Protein AF-A0A3N5UQE5-F1 (afdb_monomer)

Secondary structure (DSSP, 8-state):
-HHHHHS-TTEEEETTTTEEEETTTTT----HHHHHHHHHHHHHHHHHHHH------PPPP--PPP----PPP----

Sequence (77 aa):
VQKVAEGKGNFGFNAESGKYEDLLEAGIIDPTKVARFALQNAASVAGLLLTTEAMVAEKPEKKKAHAMPSMPPEDMY

Solvent-accessible surface area (backbone atoms only — not comparable to full-atom values): 5234 Å² total; per-residue (Å²): 109,70,75,43,70,75,46,64,88,53,39,31,74,43,82,88,81,73,43,77,44,52,27,63,84,71,67,61,74,79,57,70,69,57,60,51,51,53,52,52,52,50,52,52,53,51,52,50,56,77,71,52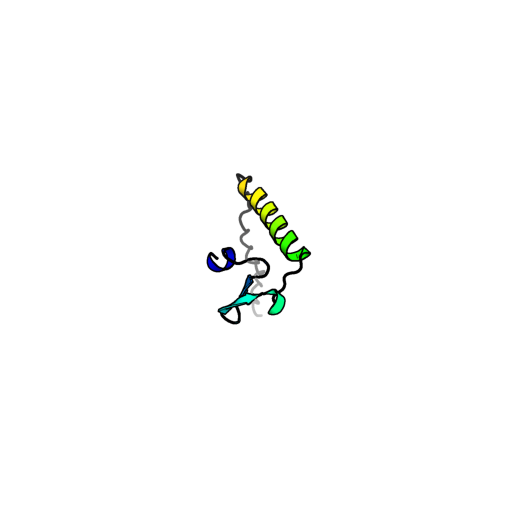,92,76,85,89,82,82,79,82,76,78,77,74,74,76,78,71,80,79,76,76,82,86,75,89,130

Radius of gyration: 28.93 Å; Cα contacts (8 Å, |Δi|>4): 31; chains: 1; bounding box: 36×79×54 Å

Foldseek 3Di:
DVVQVVDDDQFDADPVVRDTDRCVVVVNDDDPVRVVCVVVVVVVVVVVVVPDPDDDDDDDDDPPPPPPPDDDDPDDD

Mean predicted aligned error: 10.97 Å

Nearest PDB structures (foldseek):
  8hki-assembly1_B  TM=8.134E-01  e=6.166E-02  Homo sapiens
  7r9k-assembly1_J  TM=6.870E-01  e=6.166E-02  Methanococcus maripaludis

pLDDT: mean 87.57, std 15.14, range [45.47, 98.44]

Structure (mmCIF, N/CA/C/O backbone):
data_AF-A0A3N5UQE5-F1
#
_entry.id   AF-A0A3N5UQE5-F1
#
loop_
_atom_site.group_PDB
_atom_site.id
_atom_site.type_symbol
_atom_site.label_atom_id
_atom_site.label_alt_id
_atom_site.label_comp_id
_atom_site.label_asym_id
_atom_site.label_entity_id
_atom_site.label_seq_id
_atom_site.pdbx_PDB_ins_code
_atom_site.Cartn_x
_atom_site.Cartn_y
_atom_site.Cartn_z
_atom_site.occupancy
_atom_site.B_iso_or_equiv
_atom_site.auth_seq_id
_atom_site.auth_comp_id
_atom_site.auth_asym_id
_atom_site.auth_atom_id
_atom_site.pdbx_PDB_model_num
ATOM 1 N N . VAL A 1 1 ? -14.474 7.782 -2.259 1.00 74.88 1 VAL A N 1
ATOM 2 C CA . VAL A 1 1 ? -13.304 8.634 -1.928 1.00 74.88 1 VAL A CA 1
ATOM 3 C C . VAL A 1 1 ? -13.730 9.963 -1.319 1.00 74.88 1 VAL A C 1
ATOM 5 O O . VAL A 1 1 ? -13.347 10.210 -0.189 1.00 74.88 1 VAL A O 1
ATOM 8 N N . GLN A 1 2 ? -14.571 10.762 -1.987 1.00 88.19 2 GLN A N 1
ATOM 9 C CA . GLN A 1 2 ? -14.986 12.090 -1.496 1.00 88.19 2 GLN A CA 1
ATOM 10 C C . GLN A 1 2 ? -15.511 12.092 -0.049 1.00 88.19 2 GLN A C 1
ATOM 12 O O . GLN A 1 2 ? -14.984 12.813 0.785 1.00 88.19 2 GLN A O 1
ATOM 17 N N . LYS A 1 3 ? -16.434 11.182 0.287 1.00 90.06 3 LYS A N 1
ATOM 18 C CA . LYS A 1 3 ? -16.967 11.054 1.652 1.00 90.06 3 LYS A CA 1
ATOM 19 C C . LYS A 1 3 ? -15.901 10.739 2.712 1.00 90.06 3 LYS A C 1
ATOM 21 O O . LYS A 1 3 ? -15.97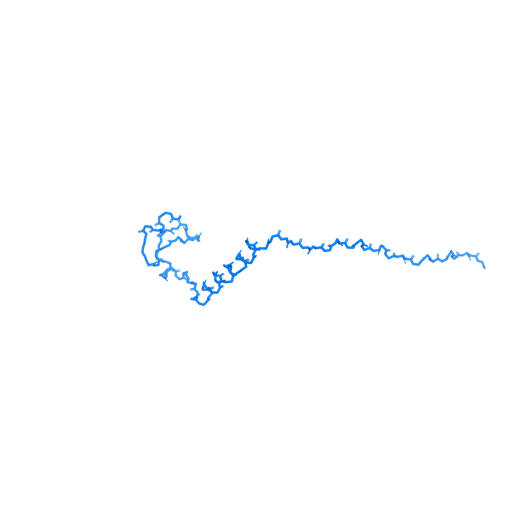5 11.266 3.809 1.00 90.06 3 LYS A O 1
ATOM 26 N N . VAL A 1 4 ? -14.896 9.917 2.387 1.00 92.38 4 VAL A N 1
ATOM 27 C CA . VAL A 1 4 ? -13.765 9.635 3.298 1.00 92.38 4 VAL A CA 1
ATOM 28 C C . VAL A 1 4 ? -12.894 10.882 3.471 1.00 92.38 4 VAL A C 1
ATOM 30 O O . VAL A 1 4 ? -12.479 11.180 4.582 1.00 92.38 4 VAL A O 1
ATOM 33 N N . ALA A 1 5 ? -12.662 11.632 2.389 1.00 92.38 5 ALA A N 1
ATOM 34 C CA . ALA A 1 5 ? -11.845 12.846 2.396 1.00 92.38 5 ALA A CA 1
ATOM 35 C C . ALA A 1 5 ? -12.472 14.012 3.186 1.00 92.38 5 ALA A C 1
ATOM 37 O O . ALA A 1 5 ? -11.747 14.872 3.674 1.00 92.38 5 ALA A O 1
ATOM 38 N N . GLU A 1 6 ? -13.801 14.045 3.316 1.00 92.69 6 GLU A N 1
ATOM 39 C CA . GLU A 1 6 ? -14.526 14.998 4.174 1.00 92.69 6 GLU A CA 1
ATOM 40 C C . GLU A 1 6 ? -14.413 14.652 5.671 1.00 92.69 6 GLU A C 1
ATOM 42 O O . GLU A 1 6 ? -14.610 15.515 6.530 1.00 92.69 6 GLU A O 1
ATOM 47 N N . GLY A 1 7 ? -14.092 13.395 5.988 1.00 89.25 7 GLY A N 1
ATOM 48 C CA . GLY A 1 7 ? -13.842 12.928 7.346 1.00 89.25 7 GLY A CA 1
ATOM 49 C C . GLY A 1 7 ? -12.462 13.323 7.879 1.00 89.25 7 GLY A C 1
ATOM 50 O O . GLY A 1 7 ? -11.644 13.943 7.202 1.00 89.25 7 GLY A O 1
ATOM 51 N N . LYS A 1 8 ? -12.189 12.965 9.137 1.00 93.06 8 LYS A N 1
ATOM 52 C CA . LYS A 1 8 ? -10.898 13.204 9.803 1.00 93.06 8 LYS A CA 1
ATOM 53 C C . LYS A 1 8 ? -10.451 11.948 10.544 1.00 93.06 8 LYS A C 1
ATOM 55 O O . LYS A 1 8 ? -11.284 11.151 10.967 1.00 93.06 8 LYS A O 1
ATOM 60 N N . GLY A 1 9 ? -9.143 11.809 10.752 1.00 94.38 9 GLY A N 1
ATOM 61 C CA . GLY A 1 9 ? -8.581 10.706 11.535 1.00 94.38 9 GLY A CA 1
ATOM 62 C C . GLY A 1 9 ? -8.866 9.343 10.905 1.00 94.38 9 GLY A C 1
ATOM 63 O O . GLY A 1 9 ? -8.577 9.142 9.729 1.00 94.38 9 GLY A O 1
ATOM 64 N N . ASN A 1 10 ? -9.434 8.427 11.691 1.00 96.00 10 ASN A N 1
ATOM 65 C CA . ASN A 1 10 ? -9.663 7.032 11.299 1.00 96.00 10 ASN A CA 1
ATOM 66 C C . ASN A 1 10 ? -10.983 6.813 10.543 1.00 96.00 10 ASN A C 1
ATOM 68 O O . ASN A 1 10 ? -11.339 5.670 10.257 1.00 96.00 10 ASN A O 1
ATOM 72 N N . PHE A 1 11 ? -11.734 7.877 10.243 1.00 96.94 11 PHE A N 1
ATOM 73 C CA . PHE A 1 11 ? -12.969 7.756 9.479 1.00 96.94 11 PHE A CA 1
ATOM 74 C C . PHE A 1 11 ? -12.688 7.173 8.092 1.00 96.94 11 PHE A C 1
ATOM 76 O O . PHE A 1 11 ? -11.902 7.723 7.318 1.00 96.94 11 PHE A O 1
ATOM 83 N N . GLY A 1 12 ? -13.365 6.081 7.756 1.00 96.50 12 GLY A N 1
ATOM 84 C CA . GLY A 1 12 ? -13.157 5.388 6.497 1.00 96.50 12 GLY A CA 1
ATOM 85 C C . GLY A 1 12 ? -14.354 4.551 6.080 1.00 96.50 12 GLY A C 1
ATOM 86 O O . GLY A 1 12 ? -15.442 4.652 6.640 1.00 96.50 12 GLY A O 1
ATOM 87 N N . PHE A 1 13 ? -14.163 3.765 5.026 1.00 96.38 13 PHE A N 1
ATOM 88 C CA . PHE A 1 13 ? -15.186 2.874 4.493 1.00 96.38 13 PHE A CA 1
ATOM 89 C C . PHE A 1 13 ? -14.856 1.434 4.876 1.00 96.38 13 PHE A C 1
ATOM 91 O O . PHE A 1 13 ? -13.825 0.910 4.453 1.00 96.38 13 PHE A O 1
ATOM 98 N N . ASN A 1 14 ? -15.735 0.800 5.646 1.00 96.94 14 ASN A N 1
ATOM 99 C CA . ASN A 1 14 ? -15.660 -0.624 5.920 1.00 96.94 14 ASN A CA 1
ATOM 100 C C . ASN A 1 14 ? -16.252 -1.387 4.726 1.00 96.94 14 ASN A C 1
ATOM 102 O O . ASN A 1 14 ? -17.452 -1.316 4.454 1.00 96.94 14 ASN A O 1
ATOM 106 N N . ALA A 1 15 ? -15.399 -2.117 4.007 1.00 95.31 15 ALA A N 1
ATOM 107 C CA . ALA A 1 15 ? -15.791 -2.867 2.817 1.00 95.31 15 ALA A CA 1
ATOM 108 C C . ALA A 1 15 ? -16.605 -4.138 3.120 1.00 95.31 15 ALA A C 1
ATOM 110 O O . ALA A 1 15 ? -17.325 -4.606 2.242 1.00 95.31 15 ALA A O 1
ATOM 111 N N . GLU A 1 16 ? -16.520 -4.681 4.336 1.00 96.19 16 GLU A N 1
ATOM 112 C CA . GLU A 1 16 ? -17.308 -5.839 4.768 1.00 96.19 16 GLU A CA 1
ATOM 113 C C . GLU A 1 16 ? -18.759 -5.439 5.065 1.00 96.19 16 GLU A C 1
ATOM 115 O O . GLU A 1 16 ? -19.696 -6.071 4.579 1.00 96.19 16 GLU A O 1
ATOM 120 N N . SER A 1 17 ? -18.959 -4.355 5.823 1.00 95.75 17 SER A N 1
ATOM 121 C CA . SER A 1 17 ? -20.295 -3.880 6.214 1.00 95.75 17 SER A CA 1
ATOM 122 C C . SER A 1 17 ? -20.927 -2.906 5.210 1.00 95.75 17 SER A C 1
ATOM 124 O O . SER A 1 17 ? -22.133 -2.648 5.267 1.00 95.75 17 SER A O 1
ATOM 126 N N . GLY A 1 18 ? -20.124 -2.335 4.307 1.00 95.44 18 GLY A N 1
ATOM 127 C CA . GLY A 1 18 ? -20.540 -1.307 3.352 1.00 95.44 18 GLY A CA 1
ATOM 128 C C . GLY A 1 18 ? -20.830 0.057 3.987 1.00 95.44 18 GLY A C 1
ATOM 129 O O . GLY A 1 18 ? -21.498 0.894 3.372 1.00 95.44 18 GLY A O 1
ATOM 130 N N . LYS A 1 19 ? -20.378 0.293 5.224 1.00 95.81 19 LYS A N 1
ATOM 131 C CA . LYS A 1 19 ? -20.671 1.509 5.996 1.00 95.81 19 LYS A CA 1
ATOM 132 C C . LYS A 1 19 ? -19.453 2.414 6.127 1.00 95.81 19 LYS A C 1
ATOM 134 O O . LYS A 1 19 ? -18.310 2.000 5.964 1.00 95.81 19 LYS A O 1
ATOM 139 N N . TYR A 1 20 ? -19.735 3.680 6.416 1.00 95.81 20 TYR A N 1
ATOM 140 C CA . TYR A 1 20 ? -18.719 4.654 6.787 1.00 95.81 20 TYR A CA 1
ATOM 141 C C . TYR A 1 20 ? -18.687 4.781 8.303 1.00 95.81 20 TYR A C 1
ATOM 143 O O . TYR A 1 20 ? -19.706 5.132 8.898 1.00 95.81 20 TYR A O 1
ATOM 151 N N . GLU A 1 21 ? -17.540 4.497 8.899 1.00 96.38 21 GLU A N 1
ATOM 152 C CA . GLU A 1 21 ? -17.364 4.396 10.347 1.00 96.38 21 GLU A CA 1
ATOM 153 C C . GLU A 1 21 ? -15.901 4.651 10.732 1.00 96.38 21 GLU A C 1
ATOM 155 O O . GLU A 1 21 ? -15.054 4.894 9.864 1.00 96.38 21 GLU A O 1
ATOM 160 N N . ASP A 1 22 ? -15.609 4.655 12.031 1.00 96.94 22 ASP A N 1
ATOM 161 C CA . ASP A 1 22 ? -14.234 4.699 12.523 1.00 96.94 22 ASP A CA 1
ATOM 162 C C . ASP A 1 22 ? -13.579 3.323 12.323 1.00 96.94 22 ASP A C 1
ATOM 164 O O . ASP A 1 22 ? -14.002 2.322 12.904 1.00 96.94 22 ASP A O 1
ATOM 168 N N . LEU A 1 23 ? -12.556 3.262 11.466 1.00 96.88 23 LEU A N 1
ATOM 169 C CA . LEU A 1 23 ? -11.901 2.000 11.118 1.00 96.88 23 LEU A CA 1
ATOM 170 C C . LEU A 1 23 ? -11.053 1.434 12.262 1.00 96.88 23 LEU A C 1
ATOM 172 O O . LEU A 1 23 ? -10.865 0.220 12.328 1.00 96.88 23 LEU A O 1
ATOM 176 N N . LEU A 1 24 ? -10.568 2.283 13.175 1.00 96.00 24 LEU A N 1
ATOM 177 C CA . LEU A 1 24 ? -9.805 1.836 14.337 1.00 96.00 24 LEU A CA 1
ATOM 178 C C . LEU A 1 24 ? -10.731 1.147 15.343 1.00 96.00 24 LEU A C 1
ATOM 180 O O . LEU A 1 24 ? -10.401 0.064 15.823 1.00 96.00 24 LEU A O 1
ATOM 184 N N . GLU A 1 25 ? -11.901 1.735 15.615 1.00 96.44 25 GLU A N 1
ATOM 185 C CA . GLU A 1 25 ? -12.932 1.117 16.464 1.00 96.44 25 GLU A CA 1
ATOM 186 C C . GLU A 1 25 ? -13.500 -0.167 15.841 1.00 96.44 25 GLU A C 1
ATOM 188 O O . GLU A 1 25 ? -13.751 -1.137 16.555 1.00 96.44 25 GLU A O 1
ATOM 193 N N . ALA A 1 26 ? -13.633 -0.213 14.510 1.00 96.75 26 ALA A N 1
ATOM 194 C CA . ALA A 1 26 ? -14.030 -1.413 13.770 1.00 96.75 26 ALA A CA 1
ATOM 195 C C . ALA A 1 26 ? -12.934 -2.501 13.709 1.00 96.75 26 ALA A C 1
ATOM 197 O O . ALA A 1 26 ? -13.181 -3.592 13.196 1.00 96.75 26 ALA A O 1
ATOM 198 N N . GLY A 1 27 ? -11.723 -2.227 14.213 1.00 96.50 27 GLY A N 1
ATOM 199 C CA . GLY A 1 27 ? -10.604 -3.174 14.227 1.00 96.50 27 GLY A CA 1
ATOM 200 C C . GLY A 1 27 ? -9.901 -3.367 12.876 1.00 96.50 27 GLY A C 1
ATOM 201 O O . GLY A 1 27 ? -9.104 -4.293 12.727 1.00 96.50 27 GLY A O 1
ATOM 202 N N . ILE A 1 28 ? -10.159 -2.498 11.895 1.00 96.75 28 ILE A N 1
ATOM 203 C CA . ILE A 1 28 ? -9.558 -2.525 10.555 1.00 96.75 28 ILE A CA 1
ATOM 204 C C . ILE A 1 28 ? -8.301 -1.649 10.572 1.00 96.75 28 ILE A C 1
ATOM 206 O O . ILE A 1 28 ? -8.358 -0.434 10.378 1.00 96.75 28 ILE A O 1
ATOM 210 N N . ILE A 1 29 ? -7.152 -2.266 10.856 1.00 95.75 29 ILE A N 1
ATOM 211 C CA . ILE A 1 29 ? -5.908 -1.555 11.173 1.00 95.75 29 ILE A CA 1
ATOM 212 C C . ILE A 1 29 ? -4.764 -2.057 10.294 1.00 95.75 29 ILE A C 1
ATOM 214 O O . ILE A 1 29 ? -4.413 -3.236 10.334 1.00 95.75 29 ILE A O 1
ATOM 218 N N . ASP A 1 30 ? -4.110 -1.132 9.592 1.00 96.38 30 ASP A N 1
ATOM 219 C CA . ASP A 1 30 ? -2.876 -1.408 8.861 1.00 96.38 30 ASP A CA 1
ATOM 220 C C . ASP A 1 30 ? -1.644 -1.037 9.701 1.00 96.38 30 ASP A C 1
ATOM 222 O O . ASP A 1 30 ? -1.518 0.104 10.162 1.00 96.38 30 ASP A O 1
ATOM 226 N N . PRO A 1 31 ? -0.671 -1.950 9.885 1.00 97.38 31 PRO A N 1
ATOM 227 C CA . PRO A 1 31 ? 0.561 -1.616 10.582 1.00 97.38 31 PRO A CA 1
ATOM 228 C C . PRO A 1 31 ? 1.324 -0.496 9.865 1.00 97.38 31 PRO A C 1
ATOM 230 O O . PRO A 1 31 ? 1.560 -0.558 8.656 1.00 97.38 31 PRO A O 1
ATOM 233 N N . THR A 1 32 ? 1.833 0.479 10.623 1.00 96.56 32 THR A N 1
ATOM 234 C CA . THR A 1 32 ? 2.564 1.642 10.079 1.00 96.56 32 THR A CA 1
ATOM 235 C C . THR A 1 32 ? 3.704 1.244 9.142 1.00 96.56 32 THR A C 1
ATOM 237 O O . THR A 1 32 ? 3.917 1.864 8.100 1.00 96.56 32 THR A O 1
ATOM 240 N N . LYS A 1 33 ? 4.438 0.181 9.495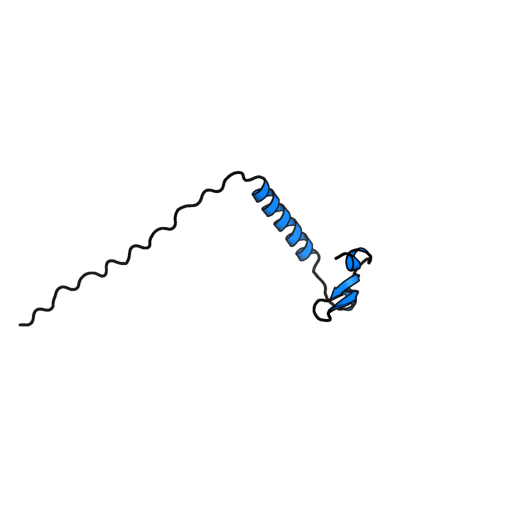 1.00 97.81 33 LYS A N 1
ATOM 241 C CA . LYS A 1 33 ? 5.538 -0.346 8.683 1.00 97.81 33 LYS A CA 1
ATOM 242 C C . LYS A 1 33 ? 5.047 -0.818 7.309 1.00 97.81 33 LYS A C 1
ATOM 244 O O . LYS A 1 33 ? 5.705 -0.544 6.312 1.00 97.81 33 LYS A O 1
ATOM 249 N N . VAL A 1 34 ? 3.902 -1.496 7.259 1.00 98.31 34 VAL A N 1
ATOM 250 C CA . VAL A 1 34 ? 3.341 -2.067 6.029 1.00 98.31 34 VAL A CA 1
ATOM 251 C C . VAL A 1 34 ? 2.909 -0.955 5.079 1.00 98.31 34 VAL A C 1
ATOM 253 O O . VAL A 1 34 ? 3.406 -0.906 3.956 1.00 98.31 34 VAL A O 1
ATOM 256 N N . ALA A 1 35 ? 2.088 -0.010 5.549 1.00 97.38 35 ALA A N 1
ATOM 257 C CA . ALA A 1 35 ? 1.617 1.104 4.725 1.00 97.38 35 ALA A CA 1
ATOM 258 C C . ALA A 1 35 ? 2.780 1.954 4.178 1.00 97.38 35 ALA A C 1
ATOM 260 O O . ALA A 1 35 ? 2.822 2.283 2.990 1.00 97.38 35 ALA A O 1
ATOM 261 N N . ARG A 1 36 ? 3.777 2.249 5.026 1.00 98.12 36 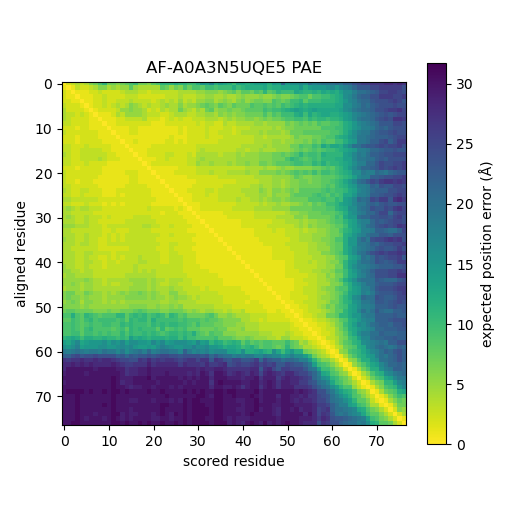ARG A N 1
ATOM 262 C CA . ARG A 1 36 ? 4.968 3.011 4.628 1.00 98.12 36 ARG A CA 1
ATOM 263 C C . ARG A 1 36 ? 5.768 2.297 3.541 1.00 98.12 36 ARG A C 1
ATOM 265 O O . ARG A 1 36 ? 6.068 2.910 2.519 1.00 98.12 36 ARG A O 1
ATOM 272 N N . PHE A 1 37 ? 6.139 1.034 3.755 1.00 98.38 37 PHE A N 1
ATOM 273 C CA . PHE A 1 37 ? 6.959 0.317 2.778 1.00 98.38 37 PHE A CA 1
ATOM 274 C C . PHE A 1 37 ? 6.201 0.046 1.480 1.00 98.38 37 PHE A C 1
ATOM 276 O O . 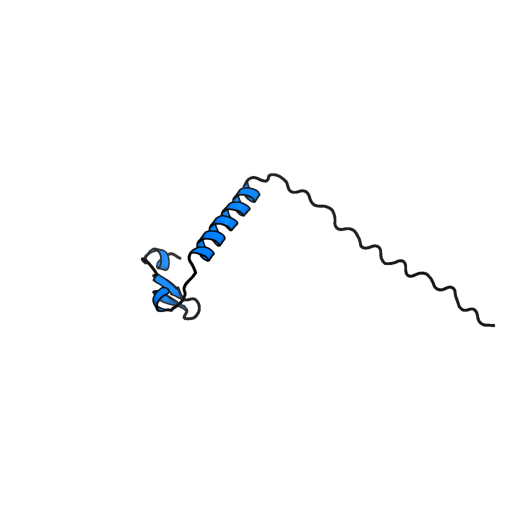PHE A 1 37 ? 6.804 0.151 0.416 1.00 98.38 37 PHE A O 1
ATOM 283 N N . ALA A 1 38 ? 4.895 -0.228 1.544 1.00 98.44 38 ALA A N 1
ATOM 284 C CA . ALA A 1 38 ? 4.071 -0.399 0.352 1.00 98.44 38 ALA A CA 1
ATOM 285 C C . ALA A 1 38 ? 4.135 0.843 -0.552 1.00 98.44 38 ALA A C 1
ATOM 287 O O . ALA A 1 38 ? 4.479 0.726 -1.728 1.00 98.44 38 ALA A O 1
ATOM 288 N N . LEU A 1 39 ? 3.901 2.036 0.009 1.00 98.06 39 LEU A N 1
ATOM 289 C CA . LEU A 1 39 ? 3.958 3.285 -0.753 1.00 98.06 39 LEU A CA 1
ATOM 290 C C . LEU A 1 39 ? 5.371 3.586 -1.271 1.00 98.06 39 LEU A C 1
ATOM 292 O O . LEU A 1 39 ? 5.535 3.937 -2.437 1.00 98.06 39 LEU A O 1
ATOM 296 N N . GLN A 1 40 ? 6.394 3.440 -0.424 1.00 98.38 40 GLN A N 1
ATOM 297 C CA . GLN A 1 40 ? 7.778 3.748 -0.800 1.00 98.38 40 GLN A CA 1
ATOM 298 C C . GLN A 1 40 ? 8.293 2.833 -1.918 1.00 98.38 40 GLN A C 1
ATOM 300 O O . GLN A 1 40 ? 8.892 3.316 -2.880 1.00 98.38 40 GLN A O 1
ATOM 305 N N . ASN A 1 41 ? 8.019 1.530 -1.833 1.00 98.19 41 ASN A N 1
ATOM 306 C CA . ASN A 1 41 ? 8.428 0.570 -2.855 1.00 98.19 41 ASN A CA 1
ATOM 307 C C . ASN A 1 41 ? 7.664 0.797 -4.166 1.00 98.19 41 ASN A C 1
ATOM 309 O O . ASN A 1 41 ? 8.272 0.775 -5.235 1.00 98.19 41 ASN A O 1
ATOM 313 N N . ALA A 1 42 ? 6.356 1.079 -4.091 1.00 98.06 42 ALA A N 1
ATOM 314 C CA . ALA A 1 42 ? 5.553 1.402 -5.267 1.00 98.06 42 ALA A CA 1
ATOM 315 C C . ALA A 1 42 ? 6.067 2.665 -5.972 1.00 98.06 42 ALA A C 1
ATOM 317 O O . ALA A 1 42 ? 6.284 2.644 -7.181 1.00 98.06 42 ALA A O 1
ATOM 318 N N . ALA A 1 43 ? 6.334 3.737 -5.219 1.00 98.25 43 ALA A N 1
ATOM 319 C CA . ALA A 1 43 ? 6.900 4.968 -5.764 1.00 98.25 43 ALA A CA 1
ATOM 320 C C . ALA A 1 43 ? 8.288 4.741 -6.387 1.00 98.25 43 ALA A C 1
ATOM 322 O O . ALA A 1 43 ? 8.579 5.296 -7.443 1.00 98.25 43 ALA A O 1
ATOM 323 N N . SER A 1 44 ? 9.126 3.897 -5.776 1.00 98.25 44 SER A N 1
ATOM 324 C CA . SER A 1 44 ? 10.448 3.552 -6.312 1.00 98.25 44 SER A CA 1
ATOM 325 C C . SER A 1 44 ? 10.360 2.830 -7.659 1.00 98.25 44 SER A C 1
ATOM 327 O O . SER A 1 44 ? 11.034 3.236 -8.606 1.00 98.25 44 SER A O 1
ATOM 329 N N . VAL A 1 45 ? 9.515 1.800 -7.771 1.00 97.56 45 VAL A N 1
ATOM 330 C CA . VAL A 1 45 ? 9.326 1.063 -9.032 1.00 97.56 45 VAL A CA 1
ATOM 331 C C . VAL A 1 45 ? 8.663 1.952 -10.083 1.00 97.56 45 VAL A C 1
ATOM 333 O O . VAL A 1 45 ? 9.109 1.973 -11.226 1.00 97.56 45 VAL A O 1
ATOM 336 N N . ALA A 1 46 ? 7.648 2.734 -9.709 1.00 97.56 46 ALA A N 1
ATOM 337 C CA . ALA A 1 46 ? 7.001 3.672 -10.623 1.00 97.56 46 ALA A CA 1
ATOM 338 C C . ALA A 1 46 ? 7.988 4.723 -11.154 1.00 97.56 46 ALA A C 1
ATOM 340 O O . ALA A 1 46 ? 7.991 5.002 -12.349 1.00 97.56 46 ALA A O 1
ATOM 341 N N . GLY A 1 47 ? 8.863 5.260 -10.298 1.00 97.56 47 GLY A N 1
ATOM 342 C CA . GLY A 1 47 ? 9.911 6.197 -10.706 1.00 97.56 47 GLY A CA 1
ATOM 343 C C . GLY A 1 47 ? 10.907 5.580 -11.689 1.00 97.56 47 GLY A C 1
ATOM 344 O O . GLY A 1 47 ? 11.246 6.207 -12.692 1.00 97.56 47 GLY A O 1
ATOM 345 N N . LEU A 1 48 ? 11.321 4.331 -11.449 1.00 96.06 48 LEU A N 1
ATOM 346 C CA . LEU A 1 48 ? 12.158 3.583 -12.388 1.00 96.06 48 LEU A CA 1
ATOM 347 C C . LEU A 1 48 ? 11.455 3.414 -13.742 1.00 96.06 48 LEU A C 1
ATOM 349 O O . LEU A 1 48 ? 12.037 3.728 -14.776 1.00 96.06 48 LEU A O 1
ATOM 353 N N . LEU A 1 49 ? 10.198 2.966 -13.744 1.00 94.94 49 LEU A N 1
ATOM 354 C CA . LEU A 1 49 ? 9.432 2.734 -14.973 1.00 94.94 49 LEU A CA 1
ATOM 355 C C . LEU A 1 49 ? 9.200 4.021 -15.775 1.00 94.94 49 LEU A C 1
ATOM 357 O O . LEU A 1 49 ? 9.350 4.002 -16.990 1.00 94.94 49 LEU A O 1
ATOM 361 N N . LEU A 1 50 ? 8.876 5.135 -15.111 1.00 96.62 50 LEU A N 1
ATOM 362 C CA . LEU A 1 50 ? 8.636 6.427 -15.769 1.00 96.62 50 LEU A CA 1
ATOM 363 C C . LEU A 1 50 ? 9.887 7.022 -16.426 1.00 96.62 50 LEU A C 1
ATOM 365 O O . LEU A 1 50 ? 9.755 7.837 -17.330 1.00 96.62 50 LEU A O 1
ATOM 369 N N . THR A 1 51 ? 11.081 6.653 -15.959 1.00 96.00 51 THR A N 1
ATOM 370 C CA . THR A 1 51 ? 12.362 7.177 -16.469 1.00 96.00 51 THR A CA 1
ATOM 371 C C . THR A 1 51 ? 13.101 6.188 -17.370 1.00 96.00 51 THR A C 1
ATOM 373 O O . THR A 1 51 ? 14.170 6.500 -17.893 1.00 96.00 51 THR A O 1
ATOM 376 N N . THR A 1 52 ? 12.547 4.988 -17.560 1.00 94.06 52 THR A N 1
ATOM 377 C CA . THR A 1 52 ? 13.124 3.957 -18.422 1.00 94.06 52 THR A CA 1
ATOM 378 C C . THR A 1 52 ? 12.524 4.063 -19.821 1.00 94.06 52 THR A C 1
ATOM 380 O O . THR A 1 52 ? 11.393 3.652 -20.054 1.00 94.06 52 THR A O 1
ATOM 383 N N . GLU A 1 53 ? 13.308 4.566 -20.772 1.00 94.38 53 GLU A N 1
ATOM 384 C CA . GLU A 1 53 ? 12.866 4.783 -22.160 1.00 94.38 53 GLU A CA 1
ATOM 385 C C . GLU A 1 53 ? 12.777 3.492 -22.998 1.00 94.38 53 GLU A C 1
ATOM 387 O O . GLU A 1 53 ? 12.087 3.450 -24.016 1.00 94.38 53 GLU A O 1
ATOM 392 N N . ALA A 1 54 ? 13.481 2.425 -22.606 1.00 93.19 54 ALA A N 1
ATOM 393 C CA . ALA A 1 54 ? 13.499 1.167 -23.350 1.00 93.19 54 ALA A CA 1
ATOM 394 C C . ALA A 1 54 ? 13.668 -0.051 -22.433 1.00 93.19 54 ALA A C 1
ATOM 396 O O . ALA A 1 54 ? 14.441 -0.030 -21.478 1.00 93.19 54 ALA A O 1
ATOM 397 N N . MET A 1 55 ? 12.987 -1.145 -22.780 1.00 88.44 55 MET A N 1
ATOM 398 C CA . MET A 1 55 ? 13.158 -2.462 -22.166 1.00 88.44 55 MET A CA 1
ATOM 399 C C . MET A 1 55 ? 13.515 -3.480 -23.249 1.00 88.44 55 MET A C 1
ATOM 401 O O . MET A 1 55 ? 12.840 -3.567 -24.274 1.00 88.44 55 MET A O 1
ATOM 405 N N . VAL A 1 56 ? 14.577 -4.253 -23.023 1.00 93.12 56 VAL A N 1
ATOM 406 C CA . VAL A 1 56 ? 15.021 -5.321 -23.928 1.00 93.12 56 VAL A CA 1
ATOM 407 C C . VAL A 1 56 ? 14.650 -6.663 -23.310 1.00 93.12 56 VAL A C 1
ATOM 409 O O . VAL A 1 56 ? 14.930 -6.904 -22.139 1.00 93.12 56 VAL A O 1
ATOM 412 N N . ALA A 1 57 ? 14.031 -7.535 -24.101 1.00 93.44 57 ALA A N 1
ATOM 413 C CA . ALA A 1 57 ? 13.690 -8.893 -23.699 1.00 93.44 57 ALA A CA 1
ATOM 414 C C . ALA A 1 57 ? 14.130 -9.891 -24.774 1.00 93.44 57 ALA A C 1
ATOM 416 O O . ALA A 1 57 ? 14.083 -9.596 -25.971 1.00 93.44 57 ALA A O 1
ATOM 417 N N . GLU A 1 58 ? 14.538 -11.084 -24.347 1.00 92.12 58 GLU A N 1
ATOM 418 C CA . GLU A 1 58 ? 14.868 -12.180 -25.253 1.00 92.12 58 GLU A CA 1
ATOM 419 C C . GLU A 1 58 ? 13.598 -12.859 -25.775 1.00 92.12 58 GLU A C 1
ATOM 421 O O . GLU A 1 58 ? 12.594 -13.002 -25.070 1.00 92.12 58 GLU A O 1
ATOM 426 N N . LYS A 1 59 ? 13.633 -13.300 -27.036 1.00 89.94 59 LYS A N 1
ATOM 427 C CA . LYS A 1 59 ? 12.524 -14.055 -27.620 1.00 89.94 59 LYS A CA 1
ATOM 428 C C . LYS A 1 59 ? 12.445 -15.429 -26.943 1.00 89.94 59 LYS A C 1
ATOM 430 O O . LYS A 1 59 ? 13.460 -16.121 -26.920 1.00 89.94 59 LYS A O 1
ATOM 435 N N . PRO A 1 60 ? 11.259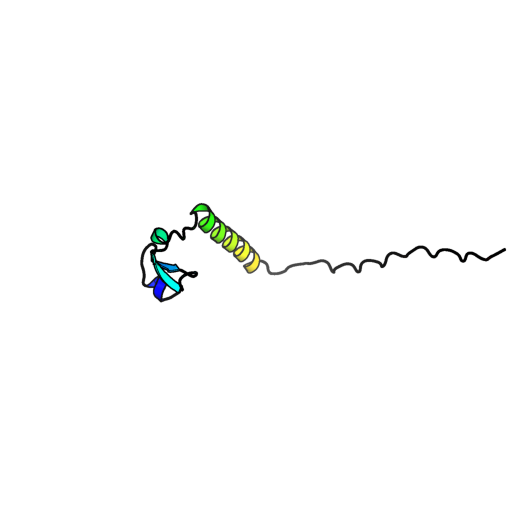 -15.877 -26.488 1.00 87.88 60 PRO A N 1
ATOM 436 C CA . PRO A 1 60 ? 11.106 -17.211 -25.925 1.00 87.88 60 PRO A CA 1
ATOM 437 C C . PRO A 1 60 ? 11.615 -18.281 -26.894 1.00 87.88 60 PRO A C 1
ATOM 439 O O . PRO A 1 60 ? 11.196 -18.326 -28.059 1.00 87.88 60 PRO A O 1
ATOM 442 N N . GLU A 1 61 ? 12.509 -19.148 -26.422 1.00 84.88 61 GLU A N 1
ATOM 443 C CA . GLU A 1 61 ? 12.985 -20.266 -27.225 1.00 84.88 61 GLU A CA 1
ATOM 444 C C . GLU A 1 61 ? 11.834 -21.234 -27.513 1.00 84.88 61 GLU A C 1
ATOM 446 O O . GLU A 1 61 ? 11.076 -21.637 -26.624 1.00 84.88 61 GLU A O 1
ATOM 451 N N . LYS A 1 62 ? 11.714 -21.668 -28.773 1.00 79.81 62 LYS A N 1
ATOM 452 C CA . LYS A 1 62 ? 10.884 -22.832 -29.077 1.00 79.81 62 LYS A CA 1
ATOM 453 C C . LYS A 1 62 ? 11.564 -24.032 -28.431 1.00 79.81 62 LYS A C 1
ATOM 455 O O . LYS A 1 62 ? 12.629 -24.437 -28.894 1.00 79.81 62 LYS A O 1
ATOM 460 N N . LYS A 1 63 ? 10.948 -24.610 -27.392 1.00 72.56 63 LYS A N 1
ATOM 461 C CA . LYS A 1 63 ? 11.370 -25.909 -26.853 1.00 72.56 63 LYS A CA 1
ATOM 462 C C . LYS A 1 63 ? 11.514 -26.866 -28.035 1.00 72.56 63 LYS A C 1
ATOM 464 O O . LYS A 1 63 ? 10.525 -27.148 -28.713 1.00 72.56 63 LYS A O 1
ATOM 469 N N . LYS A 1 64 ? 12.737 -27.329 -28.316 1.00 63.84 64 LYS A N 1
ATOM 470 C CA . LYS A 1 64 ? 12.946 -28.411 -29.280 1.00 63.84 64 LYS A CA 1
ATOM 471 C C . LYS A 1 64 ? 12.100 -29.579 -28.781 1.00 63.84 64 LYS A C 1
ATOM 473 O O . LYS A 1 64 ? 12.311 -30.047 -27.658 1.00 63.84 64 LYS A O 1
ATOM 478 N N . ALA A 1 65 ? 11.113 -29.995 -29.578 1.00 59.22 65 ALA A N 1
ATOM 479 C CA . ALA A 1 65 ? 10.451 -31.271 -29.365 1.00 59.22 65 ALA A CA 1
ATOM 480 C C . ALA A 1 65 ? 11.577 -32.288 -29.196 1.00 59.22 65 ALA A C 1
ATOM 482 O O . ALA A 1 65 ? 12.471 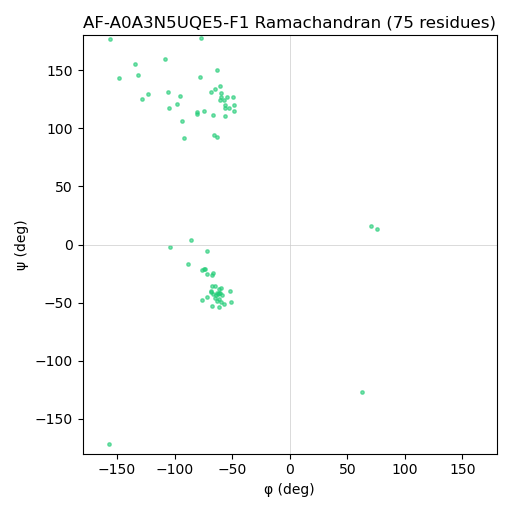-32.351 -30.043 1.00 59.22 65 ALA A O 1
ATOM 483 N N . HIS A 1 66 ? 11.619 -32.948 -28.040 1.00 53.75 66 HIS A N 1
ATOM 484 C CA . HIS A 1 66 ? 12.624 -33.961 -27.781 1.00 53.75 66 HIS A CA 1
ATOM 485 C C . HIS A 1 66 ? 12.555 -34.930 -28.956 1.00 53.75 66 HIS A C 1
ATOM 487 O O . HIS A 1 66 ? 11.495 -35.498 -29.221 1.00 53.75 66 HIS A O 1
ATOM 493 N N . ALA A 1 67 ? 13.647 -35.028 -29.713 1.00 56.50 67 ALA A N 1
ATOM 494 C CA . ALA A 1 67 ? 13.796 -36.061 -30.713 1.00 56.50 67 ALA A CA 1
ATOM 495 C C . ALA A 1 67 ? 13.798 -37.373 -29.931 1.00 56.50 67 ALA A C 1
ATOM 497 O O . ALA A 1 67 ? 14.818 -37.772 -29.375 1.00 56.50 67 ALA A O 1
ATOM 498 N N . MET A 1 68 ? 12.615 -37.968 -29.784 1.00 58.03 68 MET A N 1
ATOM 499 C CA . MET A 1 68 ? 12.474 -39.321 -29.281 1.00 58.03 68 MET A CA 1
ATOM 500 C C . MET A 1 68 ? 13.321 -40.186 -3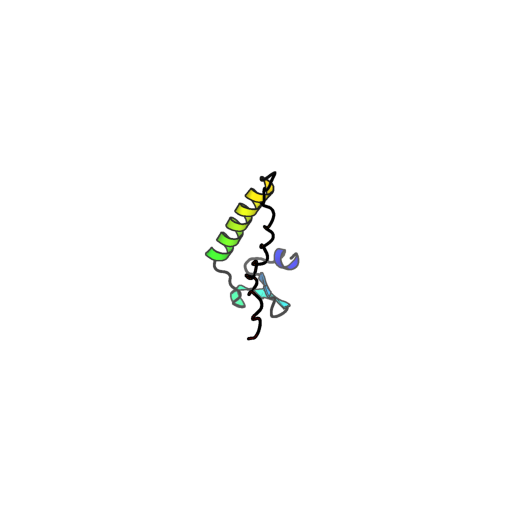0.217 1.00 58.03 68 MET A C 1
ATOM 502 O O . MET A 1 68 ? 13.089 -40.133 -31.430 1.00 58.03 68 MET A O 1
ATOM 506 N N . PRO A 1 69 ? 14.338 -40.902 -29.711 1.00 55.00 69 PRO A N 1
ATOM 507 C CA . PRO A 1 69 ? 15.123 -41.783 -30.552 1.00 55.00 69 PRO A CA 1
ATOM 508 C C . PRO A 1 69 ? 14.170 -42.786 -31.198 1.00 55.00 69 PRO A C 1
ATOM 510 O O . PRO A 1 69 ? 13.392 -43.456 -30.520 1.00 55.00 69 PRO A O 1
ATOM 513 N N . SER A 1 70 ? 14.203 -42.838 -32.526 1.00 56.25 70 SER A N 1
ATOM 514 C CA . SER A 1 70 ? 13.535 -43.860 -33.316 1.00 56.25 70 SER A CA 1
ATOM 515 C C . SER A 1 70 ? 14.036 -45.226 -32.852 1.00 56.25 70 SER A C 1
ATOM 517 O O . SER A 1 70 ? 15.204 -45.549 -33.076 1.00 56.25 70 SER A O 1
ATOM 519 N N . MET A 1 71 ? 13.179 -46.011 -32.192 1.00 59.81 71 MET A N 1
ATOM 520 C CA . MET A 1 71 ? 13.434 -47.442 -32.041 1.00 59.81 71 MET A CA 1
ATOM 521 C C . MET A 1 71 ? 13.529 -48.049 -33.447 1.00 59.81 71 MET A C 1
ATOM 523 O O . MET A 1 71 ? 12.653 -47.768 -34.272 1.00 59.81 71 MET A O 1
ATOM 527 N N . PRO A 1 72 ? 14.575 -48.835 -33.753 1.00 63.19 72 PRO A N 1
ATOM 528 C CA . PRO A 1 72 ? 14.600 -49.614 -34.981 1.00 63.19 72 PRO A CA 1
ATOM 529 C C . PRO A 1 72 ? 13.448 -50.638 -34.963 1.00 63.19 72 PRO A C 1
ATOM 531 O O . PRO A 1 72 ? 13.048 -51.066 -33.876 1.00 63.19 72 PRO A O 1
ATOM 534 N N . PRO A 1 73 ? 12.896 -51.021 -36.129 1.00 59.25 73 PRO A N 1
ATOM 535 C CA . PRO A 1 73 ? 11.871 -52.055 -36.191 1.00 59.25 73 PRO A CA 1
ATOM 536 C C . PRO A 1 73 ? 12.431 -53.365 -35.631 1.00 59.25 73 PRO A C 1
ATOM 538 O O . PRO A 1 73 ? 13.488 -53.822 -36.066 1.00 59.25 73 PRO A O 1
ATOM 541 N N . GLU A 1 74 ? 11.732 -53.957 -34.662 1.00 59.88 74 GLU A N 1
ATOM 542 C CA . GLU A 1 74 ? 11.875 -55.382 -34.376 1.00 59.88 74 GLU A CA 1
ATOM 543 C C . GLU A 1 74 ? 11.343 -56.153 -35.587 1.00 59.88 74 GLU A C 1
ATOM 545 O O . GLU A 1 74 ? 10.140 -56.394 -35.711 1.00 59.88 74 GLU A O 1
ATOM 550 N N . ASP A 1 75 ? 12.243 -56.513 -36.497 1.00 59.28 75 ASP A N 1
ATOM 551 C CA . ASP A 1 75 ? 11.951 -57.508 -37.514 1.00 59.28 75 ASP A CA 1
ATOM 552 C C . ASP A 1 75 ? 12.110 -58.895 -36.891 1.00 59.28 75 ASP A C 1
ATOM 554 O O . ASP A 1 75 ? 13.182 -59.322 -36.461 1.00 59.28 75 ASP A O 1
ATOM 558 N N . MET A 1 76 ? 10.962 -59.559 -36.826 1.00 52.50 76 MET A N 1
ATOM 559 C CA . MET A 1 76 ? 10.775 -60.968 -36.542 1.00 52.50 76 MET A CA 1
ATOM 560 C C . MET A 1 76 ? 11.684 -61.845 -37.412 1.00 52.50 76 MET A C 1
ATOM 562 O O . MET A 1 76 ? 11.631 -61.720 -38.634 1.00 52.50 76 MET A O 1
ATOM 566 N N . TYR A 1 77 ? 12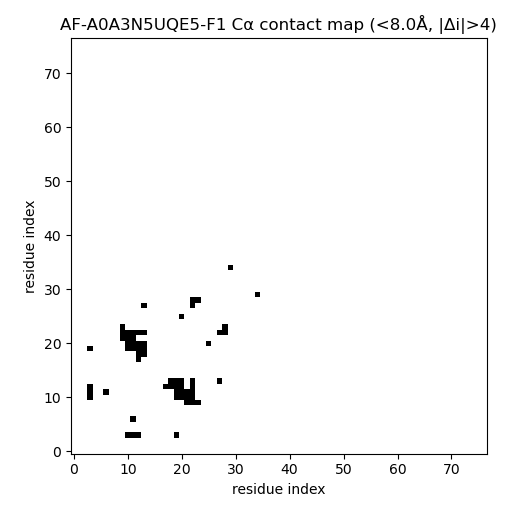.441 -62.732 -36.757 1.00 45.47 77 TYR A N 1
ATOM 567 C CA . TYR A 1 77 ? 12.799 -64.129 -37.086 1.00 45.47 77 TYR A CA 1
ATOM 568 C C . TYR A 1 77 ? 14.186 -64.495 -36.550 1.00 45.47 77 TYR A C 1
ATOM 570 O O . TYR A 1 77 ? 15.177 -63.831 -36.920 1.00 45.47 77 TYR A O 1
#